Protein AF-A0A2W2EXL7-F1 (afdb_monomer_lite)

Secondary structure (DSSP, 8-state):
--TTHHHHHHHHHHHTTT-HHHHHHHHHHHHHHHHHHHHHHHHHHHHHHHHHHHHH-S-HHHHHHHHHHHHHHHHHHHHHHHHHHHHHHGGGHHHHHHHHHHHHHHHHHHHHHHHHHHHHHHS---S--S---PPP----SSS--HHHHHHHHHHHHH-

Radius of gyration: 22.29 Å; chains: 1; bounding box: 44×37×60 Å

Sequence (159 aa):
INLALLPTLWIANYLAGGSRTGIVSLAVFLLLGIVLTPLVIGFSLIVNTYIMQTREGKSLTAKLSLILGLNFLFMLVAGLAILFLNQFLGRFVGILLTLLGIDVTLTFIFVCYLFYSFLYQVVPIKGNVDYIIVLGAGVRSETVTPLLKGRLDKALEYY

Foldseek 3Di:
DDPVCVVVVVVQCVQLVVDPVSNVVSVVVVVCCLQVVLQVQLVVLLVVLVVCCVQQNPDPSSVVSNVLSVLSVVLNVLVVCCVPVVVVCPPCSVVSVVVSVVSVVVNVVVVVVVVVVVVVVPDDDPDDDPDDDQDADDDPDPDHGPVSVVSVVVVVVND

Organism: NCBI:txid2666298

Structure (mmCIF, N/CA/C/O backbone):
data_AF-A0A2W2EXL7-F1
#
_entry.id   AF-A0A2W2EXL7-F1
#
loop_
_atom_site.group_PDB
_atom_site.id
_atom_site.type_symbol
_atom_site.label_atom_id
_atom_site.label_alt_id
_atom_site.label_comp_id
_atom_site.label_asym_id
_atom_site.label_entity_id
_atom_site.label_seq_id
_atom_site.pdbx_PDB_ins_code
_atom_site.Cartn_x
_atom_site.Cartn_y
_atom_site.Cartn_z
_atom_site.occupancy
_atom_site.B_iso_or_equiv
_atom_site.auth_seq_id
_atom_site.auth_comp_id
_atom_site.auth_asym_id
_atom_site.auth_atom_id
_atom_site.pdbx_PDB_model_num
ATOM 1 N N . ILE A 1 1 ? 24.047 -7.773 -19.907 1.00 50.78 1 ILE A N 1
ATOM 2 C CA . ILE A 1 1 ? 22.654 -8.182 -19.594 1.00 50.78 1 ILE A CA 1
ATOM 3 C C . ILE A 1 1 ? 22.664 -8.712 -18.169 1.00 50.78 1 ILE A C 1
ATOM 5 O O . ILE A 1 1 ? 23.525 -9.522 -17.855 1.00 50.78 1 ILE A O 1
ATOM 9 N N . ASN A 1 2 ? 21.827 -8.160 -17.293 1.00 57.41 2 ASN A N 1
ATOM 10 C CA . ASN A 1 2 ? 21.868 -8.427 -15.854 1.00 57.41 2 ASN A CA 1
ATOM 11 C C . ASN A 1 2 ? 21.450 -9.888 -15.578 1.00 57.41 2 ASN A C 1
ATOM 13 O O . ASN A 1 2 ? 20.378 -10.285 -16.036 1.00 57.41 2 ASN A O 1
ATOM 17 N N . LEU A 1 3 ? 22.262 -10.687 -14.866 1.00 64.31 3 LEU A N 1
ATOM 18 C CA . LEU A 1 3 ? 21.978 -12.119 -14.630 1.00 64.31 3 LEU A CA 1
ATOM 19 C C . LEU A 1 3 ? 20.614 -12.345 -13.951 1.00 64.31 3 LEU A C 1
ATOM 21 O O . LEU A 1 3 ? 19.963 -13.353 -14.204 1.00 64.31 3 LEU A O 1
ATOM 25 N N . ALA A 1 4 ? 20.151 -11.377 -13.156 1.00 60.09 4 ALA A N 1
ATOM 26 C CA . ALA A 1 4 ? 18.853 -11.408 -12.482 1.00 60.09 4 ALA A CA 1
ATOM 27 C C . ALA A 1 4 ? 17.641 -11.346 -13.436 1.00 60.09 4 ALA A C 1
ATOM 29 O O . ALA A 1 4 ? 16.547 -11.755 -13.058 1.00 60.09 4 ALA A O 1
ATOM 30 N N . LEU A 1 5 ? 17.817 -10.860 -14.672 1.00 61.59 5 LEU A N 1
ATOM 31 C CA . LEU A 1 5 ? 16.735 -10.749 -15.661 1.00 61.59 5 LEU A CA 1
ATOM 32 C C . LEU A 1 5 ? 16.594 -11.998 -16.543 1.00 61.59 5 LEU A C 1
ATOM 34 O O . LEU A 1 5 ? 15.580 -12.178 -17.206 1.00 61.59 5 LEU A O 1
ATOM 38 N N . LEU A 1 6 ? 17.591 -12.882 -16.558 1.00 72.44 6 LEU A N 1
ATOM 39 C CA . LEU A 1 6 ? 17.521 -14.139 -17.303 1.00 72.44 6 LEU A CA 1
ATOM 40 C C . LEU A 1 6 ? 16.379 -15.060 -16.838 1.00 72.44 6 LEU A C 1
ATOM 42 O O . LEU A 1 6 ? 15.639 -15.535 -17.700 1.00 72.44 6 LEU A O 1
ATOM 46 N N . PRO A 1 7 ? 16.167 -15.294 -15.527 1.00 71.56 7 PRO A N 1
ATOM 47 C CA . PRO A 1 7 ? 15.073 -16.152 -15.082 1.00 71.56 7 PRO A CA 1
ATOM 48 C C . PRO A 1 7 ? 13.692 -15.556 -15.378 1.00 71.56 7 PRO A C 1
ATOM 50 O O . PRO A 1 7 ? 12.789 -16.292 -15.771 1.00 71.56 7 PRO A O 1
ATOM 53 N N . THR A 1 8 ? 13.519 -14.235 -15.273 1.00 67.81 8 THR A N 1
ATOM 54 C CA . THR A 1 8 ? 12.234 -13.589 -15.593 1.00 67.81 8 THR A CA 1
ATOM 55 C C . THR A 1 8 ? 11.919 -13.661 -17.085 1.00 67.81 8 THR A C 1
ATOM 57 O O . THR A 1 8 ? 10.788 -13.972 -17.456 1.00 67.81 8 THR A O 1
ATOM 60 N N . LEU A 1 9 ? 12.920 -13.459 -17.946 1.00 70.06 9 LEU A N 1
ATOM 61 C CA . LEU A 1 9 ? 12.777 -13.613 -19.395 1.00 70.06 9 LEU A CA 1
ATOM 62 C C . LEU A 1 9 ? 12.517 -15.068 -19.805 1.00 70.06 9 LEU A C 1
ATOM 64 O O . LEU A 1 9 ? 11.736 -15.310 -20.724 1.00 70.06 9 LEU A O 1
ATOM 68 N N . TRP A 1 10 ? 13.125 -16.037 -19.117 1.00 73.94 10 TRP A 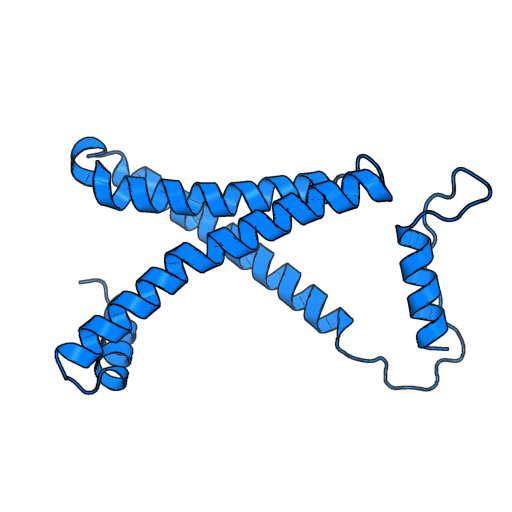N 1
ATOM 69 C CA . TRP A 1 10 ? 12.907 -17.460 -19.379 1.00 73.94 10 TRP A CA 1
ATOM 70 C C . TRP A 1 10 ? 11.483 -17.897 -19.013 1.00 73.94 10 TRP A C 1
ATOM 72 O O . TRP A 1 10 ? 10.803 -18.508 -19.836 1.00 73.94 10 TRP A O 1
ATOM 82 N N . ILE A 1 11 ? 10.994 -17.500 -17.832 1.00 73.25 11 ILE A N 1
ATOM 83 C CA . ILE A 1 11 ? 9.610 -17.753 -17.394 1.00 73.25 11 ILE A CA 1
ATOM 84 C C . ILE A 1 11 ? 8.614 -17.083 -18.345 1.00 73.25 11 ILE A C 1
ATOM 86 O O . ILE A 1 11 ? 7.633 -17.703 -18.751 1.00 73.25 11 ILE A O 1
ATOM 90 N N . ALA A 1 12 ? 8.877 -15.837 -18.744 1.00 68.75 12 ALA A N 1
ATOM 91 C CA . ALA A 1 12 ? 8.018 -15.123 -19.678 1.00 68.75 12 ALA A CA 1
ATOM 92 C C . ALA A 1 12 ? 7.949 -15.813 -21.049 1.00 68.75 12 ALA A C 1
ATOM 94 O O . ALA A 1 12 ? 6.869 -15.948 -21.619 1.00 68.75 12 ALA A O 1
ATOM 95 N N . ASN A 1 13 ? 9.082 -16.299 -21.561 1.00 71.19 13 ASN A N 1
ATOM 96 C CA . ASN A 1 13 ? 9.135 -17.021 -22.830 1.00 71.19 13 ASN A CA 1
ATOM 97 C C . ASN A 1 13 ? 8.427 -18.388 -22.752 1.00 71.19 13 ASN A C 1
ATOM 99 O O . ASN A 1 13 ? 7.715 -18.769 -23.681 1.00 71.19 13 ASN A O 1
ATOM 103 N N . TYR A 1 14 ? 8.556 -19.084 -21.617 1.00 76.25 14 TYR A N 1
ATOM 104 C CA . TYR A 1 14 ? 7.841 -20.332 -21.339 1.00 76.25 14 TYR A CA 1
ATOM 105 C C . TYR A 1 14 ? 6.319 -20.126 -21.306 1.00 76.25 14 TYR A C 1
ATOM 107 O O . TYR A 1 14 ? 5.584 -20.846 -21.978 1.00 76.25 14 TYR A O 1
ATOM 115 N N . LEU A 1 15 ? 5.844 -19.096 -20.596 1.00 72.06 15 LEU A N 1
ATOM 116 C CA . LEU A 1 15 ? 4.418 -18.750 -20.510 1.00 72.06 15 LEU A CA 1
ATOM 117 C C . LEU A 1 15 ? 3.841 -18.249 -21.844 1.00 72.06 15 LEU A C 1
ATOM 119 O O . LEU A 1 15 ? 2.686 -18.523 -22.157 1.00 72.06 15 LEU A O 1
ATOM 123 N N . ALA A 1 16 ? 4.634 -17.530 -22.641 1.00 73.75 16 ALA A N 1
ATOM 124 C CA . ALA A 1 16 ? 4.234 -17.017 -23.951 1.00 73.75 16 ALA A CA 1
ATOM 125 C C . ALA A 1 16 ? 4.233 -18.080 -25.072 1.00 73.75 16 ALA A C 1
ATOM 127 O O . ALA A 1 16 ? 3.807 -17.797 -26.201 1.00 73.75 16 ALA A O 1
ATOM 128 N N . GLY A 1 17 ? 4.740 -19.287 -24.792 1.00 73.94 17 GLY A N 1
ATOM 129 C CA . GLY A 1 17 ? 4.804 -20.395 -25.747 1.00 73.94 17 GLY A CA 1
ATOM 130 C C . GLY A 1 17 ? 5.656 -20.105 -26.988 1.00 73.94 17 GLY A C 1
ATOM 131 O O . GLY A 1 17 ? 5.386 -20.661 -28.049 1.00 73.94 17 GLY A O 1
ATOM 132 N N . GLY A 1 18 ? 6.623 -19.181 -26.905 1.00 69.12 18 GLY A N 1
ATOM 133 C CA . GLY A 1 18 ? 7.489 -18.777 -28.026 1.00 69.12 18 GLY A CA 1
ATOM 134 C C . GLY A 1 18 ? 6.787 -18.062 -29.193 1.00 69.12 18 GLY A C 1
ATOM 135 O O . GLY A 1 18 ? 7.439 -17.674 -30.163 1.00 69.12 18 GLY A O 1
ATOM 136 N N . SER A 1 19 ? 5.468 -17.858 -29.120 1.00 81.00 19 SER A N 1
ATOM 137 C CA . SER A 1 19 ? 4.695 -17.169 -30.154 1.00 81.00 19 SER A CA 1
ATOM 138 C C . SER A 1 19 ? 4.845 -15.649 -30.029 1.00 81.00 19 SER A C 1
ATOM 140 O O . SER A 1 19 ? 4.784 -15.085 -28.934 1.00 81.00 19 SER A O 1
ATOM 142 N N . ARG A 1 20 ? 5.011 -14.944 -31.158 1.00 77.62 20 ARG A N 1
ATOM 143 C CA . ARG A 1 20 ? 5.159 -13.474 -31.163 1.00 77.62 20 ARG A CA 1
ATOM 144 C C . ARG A 1 20 ? 3.945 -12.778 -30.535 1.00 77.62 20 ARG A C 1
ATOM 146 O O . ARG A 1 20 ? 4.106 -11.779 -29.845 1.00 77.62 20 ARG A O 1
ATOM 153 N N . THR A 1 21 ? 2.748 -13.328 -30.735 1.00 82.44 21 THR A N 1
ATOM 154 C CA . THR A 1 21 ? 1.500 -12.867 -30.113 1.00 82.44 21 THR A CA 1
ATOM 155 C C . THR A 1 21 ? 1.481 -13.115 -28.607 1.00 82.44 21 THR A C 1
ATOM 157 O O . THR A 1 21 ? 1.144 -12.192 -27.871 1.00 82.44 21 THR A O 1
ATOM 160 N N . GLY A 1 22 ? 1.915 -14.292 -28.142 1.00 80.19 22 GLY A N 1
ATOM 161 C CA . GLY A 1 22 ? 2.006 -14.622 -26.717 1.00 80.19 22 GLY A CA 1
ATOM 162 C C . GLY A 1 22 ? 2.970 -13.713 -25.951 1.00 80.19 22 GLY A C 1
ATOM 163 O O . GLY A 1 22 ? 2.654 -13.245 -24.856 1.00 80.19 22 GLY A O 1
ATOM 164 N N . ILE A 1 23 ? 4.121 -13.395 -26.553 1.00 80.44 23 ILE A N 1
ATOM 165 C CA . ILE A 1 23 ? 5.112 -12.491 -25.948 1.00 80.44 23 ILE A CA 1
ATOM 166 C C . ILE A 1 23 ? 4.526 -11.080 -25.820 1.00 80.44 23 ILE A C 1
ATOM 168 O O . ILE A 1 23 ? 4.655 -10.451 -24.771 1.00 80.44 23 ILE A O 1
ATOM 172 N N . VAL A 1 24 ? 3.845 -10.592 -26.863 1.00 82.25 24 VAL A N 1
ATOM 173 C CA . VAL A 1 24 ? 3.213 -9.264 -26.850 1.00 82.25 24 VAL A CA 1
ATOM 174 C C . VAL A 1 24 ? 2.076 -9.204 -25.830 1.00 82.25 24 VAL A C 1
ATOM 176 O O . VAL A 1 24 ? 2.027 -8.256 -25.048 1.00 82.25 24 VAL A O 1
ATOM 179 N N . SER A 1 25 ? 1.199 -10.212 -25.768 1.00 79.44 25 SER A N 1
ATOM 180 C CA . SER A 1 25 ? 0.111 -10.237 -24.782 1.00 79.44 25 SER A CA 1
ATOM 181 C C . SER A 1 25 ? 0.632 -10.273 -23.347 1.00 79.44 25 SER A C 1
ATOM 183 O O . SER A 1 25 ? 0.110 -9.563 -22.488 1.00 79.44 25 SER A O 1
ATOM 185 N N . LEU A 1 26 ? 1.692 -11.046 -23.088 1.00 82.31 26 LEU A N 1
ATOM 186 C CA . LEU A 1 26 ? 2.305 -11.115 -21.766 1.00 82.31 26 LEU A CA 1
ATOM 187 C C . LEU A 1 26 ? 2.972 -9.787 -21.386 1.00 82.31 26 LEU A C 1
ATOM 189 O O . LEU A 1 26 ? 2.807 -9.319 -20.262 1.00 82.31 26 LEU A O 1
ATOM 193 N N . ALA A 1 27 ? 3.681 -9.151 -22.321 1.00 81.81 27 ALA A N 1
ATOM 194 C CA . ALA A 1 27 ? 4.296 -7.847 -22.093 1.00 81.81 27 ALA A CA 1
ATOM 195 C C . ALA A 1 27 ? 3.249 -6.768 -21.770 1.00 81.81 27 ALA A C 1
ATOM 197 O O . ALA A 1 27 ? 3.439 -6.001 -20.827 1.00 81.81 27 ALA A O 1
ATOM 198 N N . VAL A 1 28 ? 2.128 -6.740 -22.501 1.00 84.44 28 VAL A N 1
ATOM 199 C CA . VAL A 1 28 ? 1.009 -5.817 -22.241 1.00 84.44 28 VAL A CA 1
ATOM 200 C C . VAL A 1 28 ? 0.381 -6.084 -20.874 1.00 84.44 28 VAL A C 1
ATOM 202 O O . VAL A 1 28 ? 0.141 -5.140 -20.123 1.00 84.44 28 VAL A O 1
ATOM 205 N N . PHE A 1 29 ? 0.159 -7.353 -20.522 1.00 84.31 29 PHE A N 1
ATOM 206 C CA . PHE A 1 29 ? -0.380 -7.735 -19.216 1.00 84.31 29 PHE A CA 1
ATOM 207 C C . PHE A 1 29 ? 0.526 -7.283 -18.062 1.00 84.31 29 PHE A C 1
ATOM 209 O O . PHE A 1 29 ? 0.050 -6.676 -17.103 1.00 84.31 29 PHE A O 1
ATOM 216 N N . LEU A 1 30 ? 1.838 -7.514 -18.169 1.00 83.75 30 LEU A N 1
ATOM 217 C CA . LEU A 1 30 ? 2.807 -7.082 -17.160 1.00 83.75 30 LEU A CA 1
ATOM 218 C C . LEU A 1 30 ? 2.879 -5.554 -17.048 1.00 83.75 30 LEU A C 1
ATOM 220 O O . LEU A 1 30 ? 2.906 -5.030 -15.936 1.00 83.75 30 LEU A O 1
ATOM 224 N N . LEU A 1 31 ? 2.861 -4.835 -18.176 1.00 83.44 31 LEU A N 1
ATOM 225 C CA . LEU A 1 31 ? 2.822 -3.369 -18.193 1.00 83.44 31 LEU A CA 1
ATOM 226 C C . LEU A 1 31 ? 1.571 -2.825 -17.502 1.00 83.44 31 LEU A C 1
ATOM 228 O O . LEU A 1 31 ? 1.674 -1.927 -16.667 1.00 83.44 31 LEU A O 1
ATOM 232 N N . LEU A 1 32 ? 0.404 -3.396 -17.812 1.00 85.06 32 LEU A N 1
ATOM 233 C CA . LEU A 1 32 ? -0.849 -3.052 -17.144 1.00 85.06 32 LEU A CA 1
ATOM 234 C C . LEU A 1 32 ? -0.757 -3.308 -15.642 1.00 85.06 32 LEU A C 1
ATOM 236 O O . LEU A 1 32 ? -1.110 -2.427 -14.867 1.00 85.06 32 LEU A O 1
ATOM 240 N N . GLY A 1 33 ? -0.227 -4.458 -15.224 1.00 83.94 33 GLY A N 1
ATOM 241 C CA . GLY A 1 33 ? -0.007 -4.760 -13.811 1.00 83.94 33 GLY A CA 1
ATOM 242 C C . GLY A 1 33 ? 0.877 -3.716 -13.126 1.00 83.94 33 GLY A C 1
ATOM 243 O O . GLY A 1 33 ? 0.484 -3.149 -12.108 1.00 83.94 33 GLY A O 1
ATOM 244 N N . ILE A 1 34 ? 2.035 -3.396 -13.704 1.00 82.19 34 ILE A N 1
ATOM 245 C CA . ILE A 1 34 ? 2.994 -2.437 -13.129 1.00 82.19 34 ILE A CA 1
ATOM 246 C C . ILE A 1 34 ? 2.379 -1.042 -12.951 1.00 82.19 34 ILE A C 1
ATOM 248 O O . ILE A 1 34 ? 2.682 -0.375 -11.966 1.00 82.19 34 ILE A O 1
ATOM 252 N N . VAL A 1 35 ? 1.512 -0.600 -13.865 1.00 86.19 35 VAL A N 1
ATOM 253 C CA . VAL A 1 35 ? 0.879 0.729 -13.791 1.00 86.19 35 VAL A CA 1
ATOM 254 C C . VAL A 1 35 ? -0.359 0.721 -12.895 1.00 86.19 35 VAL A C 1
ATOM 256 O O . VAL A 1 35 ? -0.546 1.620 -12.077 1.00 86.19 35 VAL A O 1
ATOM 259 N N . LEU A 1 36 ? -1.219 -0.286 -13.034 1.00 87.81 36 LEU A N 1
ATOM 260 C CA . LEU A 1 36 ? -2.541 -0.300 -12.413 1.00 87.81 36 LEU A CA 1
ATOM 261 C C . LEU A 1 36 ? -2.469 -0.634 -10.919 1.00 87.81 36 LEU A C 1
ATOM 263 O O . LEU A 1 36 ? -3.206 -0.055 -10.126 1.00 87.81 36 LEU A O 1
ATOM 267 N N . THR A 1 37 ? -1.544 -1.509 -10.520 1.00 85.31 37 THR A N 1
ATOM 268 C CA . THR A 1 37 ? -1.378 -1.925 -9.117 1.00 85.31 37 THR A CA 1
ATOM 269 C C . THR A 1 37 ? -1.050 -0.754 -8.176 1.00 85.31 37 THR A C 1
ATOM 271 O O . THR A 1 37 ? -1.810 -0.544 -7.228 1.00 85.31 37 THR A O 1
ATOM 274 N N . PRO A 1 38 ? 0.005 0.059 -8.406 1.00 86.50 38 PRO A N 1
ATOM 275 C CA . PRO A 1 38 ? 0.299 1.205 -7.543 1.00 86.50 38 PRO A CA 1
ATOM 276 C C . PRO A 1 38 ? -0.798 2.274 -7.595 1.00 86.50 38 PRO A C 1
ATOM 278 O O . PRO A 1 38 ? -1.015 2.961 -6.602 1.00 86.50 38 PRO A O 1
ATOM 281 N N . LEU A 1 39 ? -1.527 2.394 -8.708 1.00 89.31 39 LEU A N 1
ATOM 282 C CA . LEU A 1 39 ? -2.628 3.348 -8.844 1.00 89.31 39 LEU A CA 1
ATOM 283 C C . LEU A 1 39 ? -3.816 2.948 -7.957 1.00 89.31 39 LEU A C 1
ATOM 285 O O . LEU A 1 39 ? -4.293 3.759 -7.165 1.00 89.31 39 LEU A O 1
ATOM 289 N N . VAL A 1 40 ? -4.249 1.686 -8.030 1.00 89.62 40 VAL A N 1
ATOM 290 C CA . VAL A 1 40 ? -5.353 1.157 -7.212 1.00 89.62 40 VAL A CA 1
ATOM 291 C C . VAL A 1 40 ? -4.985 1.168 -5.728 1.00 89.62 40 VAL A C 1
ATOM 293 O O . VAL A 1 40 ? -5.760 1.667 -4.910 1.00 89.62 40 VAL A O 1
ATOM 296 N N . ILE A 1 41 ? -3.793 0.673 -5.374 1.00 88.00 41 ILE A N 1
ATOM 297 C CA . ILE A 1 41 ? -3.335 0.651 -3.978 1.00 88.00 41 ILE A CA 1
ATOM 298 C C . ILE A 1 41 ? -3.179 2.081 -3.458 1.00 88.00 41 ILE A C 1
ATOM 300 O O . ILE A 1 41 ? -3.759 2.415 -2.423 1.00 88.00 41 ILE A O 1
ATOM 304 N N . GLY A 1 42 ? -2.478 2.942 -4.197 1.00 89.38 42 GLY A N 1
ATOM 305 C CA . GLY A 1 42 ? -2.250 4.336 -3.828 1.00 89.38 42 GLY A CA 1
ATOM 306 C C . GLY A 1 42 ? -3.554 5.094 -3.595 1.00 89.38 42 GLY A C 1
ATOM 307 O O . GLY A 1 42 ? -3.731 5.718 -2.548 1.00 89.38 42 GLY A O 1
ATOM 308 N N . PHE A 1 43 ? -4.512 4.965 -4.515 1.00 90.94 43 PHE A N 1
ATOM 309 C CA . PHE A 1 43 ? -5.824 5.591 -4.376 1.00 90.94 43 PHE A CA 1
ATOM 310 C C . PHE A 1 43 ? -6.612 5.040 -3.181 1.00 90.94 43 PHE A C 1
ATOM 312 O O . PHE A 1 43 ? -7.165 5.821 -2.404 1.00 90.94 43 PHE A O 1
ATOM 319 N N . SER A 1 44 ? -6.622 3.719 -2.969 1.00 87.56 44 SER A N 1
ATOM 320 C CA . SER A 1 44 ? -7.326 3.125 -1.824 1.00 87.56 44 SER A CA 1
ATOM 321 C C . SER A 1 44 ? -6.760 3.593 -0.477 1.00 87.56 44 SER A C 1
ATOM 323 O O . SER A 1 44 ? -7.531 3.883 0.436 1.00 87.56 44 SER A O 1
ATOM 325 N N . LEU A 1 45 ? -5.437 3.762 -0.364 1.00 87.81 45 LEU A N 1
ATOM 326 C CA . LEU A 1 45 ? -4.780 4.279 0.840 1.00 87.81 45 LEU A CA 1
ATOM 327 C C . LEU A 1 45 ? -5.108 5.754 1.105 1.00 87.81 45 LEU A C 1
ATOM 329 O O . LEU A 1 45 ? -5.284 6.140 2.264 1.00 87.81 45 LEU A O 1
ATOM 333 N N . ILE A 1 46 ? -5.236 6.568 0.053 1.00 90.31 46 ILE A N 1
ATOM 334 C CA . ILE A 1 46 ? -5.654 7.975 0.162 1.00 90.31 46 ILE A CA 1
ATOM 335 C C . ILE A 1 46 ? -7.116 8.063 0.621 1.00 90.31 46 ILE A C 1
ATOM 337 O O . ILE A 1 46 ? -7.440 8.829 1.533 1.00 90.31 46 ILE A O 1
ATOM 341 N N . VAL A 1 47 ? -8.002 7.246 0.043 1.00 88.44 47 VAL A N 1
ATOM 342 C CA . VAL A 1 47 ? -9.406 7.158 0.477 1.00 88.44 47 VAL A CA 1
ATOM 343 C C . VAL A 1 47 ? -9.489 6.677 1.929 1.00 88.44 47 VAL A C 1
ATOM 345 O O . VAL A 1 47 ? -10.239 7.244 2.726 1.00 88.44 47 VAL A O 1
ATOM 348 N N . ASN A 1 48 ? -8.668 5.697 2.312 1.00 87.19 48 ASN A N 1
ATOM 349 C CA . ASN A 1 48 ? -8.598 5.198 3.682 1.00 87.19 48 ASN A CA 1
ATOM 350 C C . ASN A 1 48 ? -8.202 6.299 4.681 1.00 87.19 48 ASN A C 1
ATOM 352 O O . ASN A 1 48 ? -8.798 6.403 5.754 1.00 87.19 48 ASN A O 1
ATOM 356 N N . THR A 1 49 ? -7.276 7.193 4.315 1.00 86.88 49 THR A N 1
ATOM 357 C CA . THR A 1 49 ? -6.953 8.376 5.129 1.00 86.88 49 THR A CA 1
ATOM 358 C C . THR A 1 49 ? -8.175 9.253 5.378 1.00 86.88 49 THR A C 1
ATOM 360 O O . THR A 1 49 ? -8.383 9.689 6.512 1.00 86.88 49 THR A O 1
ATOM 363 N N . TYR A 1 50 ? -8.977 9.524 4.347 1.00 85.56 50 TYR A N 1
ATOM 364 C CA . TYR A 1 50 ? -10.173 10.358 4.483 1.00 85.56 50 TYR A CA 1
ATOM 365 C C . TYR A 1 50 ? -11.207 9.715 5.422 1.00 85.56 50 TYR A C 1
ATOM 367 O O . TYR A 1 50 ? -11.763 10.379 6.302 1.00 85.56 50 TYR A O 1
ATOM 375 N N . ILE A 1 51 ? -11.406 8.400 5.304 1.00 82.88 51 ILE A N 1
ATOM 376 C CA . ILE A 1 51 ? -12.309 7.637 6.178 1.00 82.88 51 ILE A CA 1
ATOM 377 C C . ILE A 1 51 ? -11.808 7.647 7.632 1.00 82.88 51 ILE A C 1
ATOM 379 O O . ILE A 1 51 ? -12.590 7.888 8.552 1.00 82.88 51 ILE A O 1
ATOM 383 N N . MET A 1 52 ? -10.509 7.440 7.866 1.00 80.19 52 MET A N 1
ATOM 384 C CA . MET A 1 52 ? -9.952 7.486 9.223 1.00 80.19 52 MET A CA 1
ATOM 385 C C . MET A 1 52 ? -10.040 8.886 9.834 1.00 80.19 52 MET A C 1
ATOM 387 O O . MET A 1 52 ? -10.398 9.013 11.001 1.00 80.19 52 MET A O 1
ATOM 391 N N . GLN A 1 53 ? -9.764 9.946 9.065 1.00 80.62 53 GLN A N 1
ATOM 392 C CA . GLN A 1 53 ? -9.848 11.317 9.581 1.00 80.62 53 GLN A CA 1
ATOM 393 C C . GLN A 1 53 ? -11.266 11.708 9.996 1.00 80.62 53 GLN A C 1
ATOM 395 O O . GLN A 1 53 ? -11.439 12.414 10.989 1.00 80.62 53 GLN A O 1
ATOM 400 N N . THR A 1 54 ? -12.269 11.244 9.252 1.00 75.31 54 THR A N 1
ATOM 401 C CA . THR A 1 54 ? -13.680 11.536 9.537 1.00 75.31 54 THR A CA 1
ATOM 402 C C . THR A 1 54 ? -14.222 10.726 10.713 1.00 75.31 54 THR A C 1
ATOM 404 O O . THR A 1 54 ? -15.038 11.246 11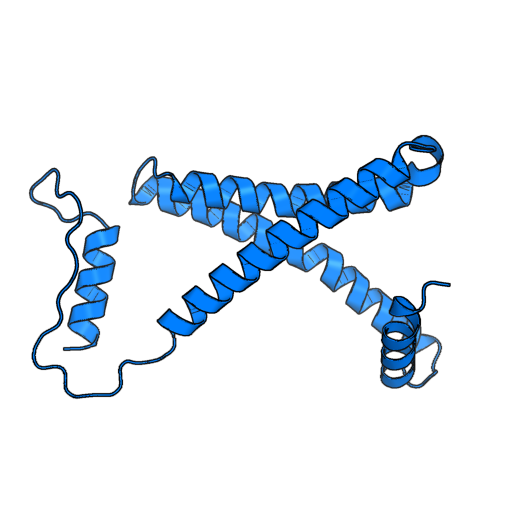.470 1.00 75.31 54 THR A O 1
ATOM 407 N N . ARG A 1 55 ? -13.762 9.482 10.908 1.00 69.81 55 ARG A N 1
ATOM 408 C CA . ARG A 1 55 ? -14.245 8.606 11.991 1.00 69.81 55 ARG A CA 1
ATOM 409 C C . ARG A 1 55 ? -13.447 8.730 13.288 1.00 69.81 55 ARG A C 1
ATOM 411 O O . ARG A 1 55 ? -14.032 8.749 14.362 1.00 69.81 55 ARG A O 1
ATOM 418 N N . GLU A 1 56 ? -12.124 8.812 13.208 1.00 68.50 56 GLU A N 1
ATOM 419 C CA . GLU A 1 56 ? -11.220 8.742 14.368 1.00 68.50 56 GLU A CA 1
ATOM 420 C C . GLU A 1 56 ? -10.525 10.079 14.684 1.00 68.50 56 GLU A C 1
ATOM 422 O O . GLU A 1 56 ? -9.830 10.200 15.694 1.00 68.50 56 GLU A O 1
ATOM 427 N N . GLY A 1 57 ? -10.712 11.104 13.845 1.00 69.75 57 GLY A N 1
ATOM 428 C CA . GLY A 1 57 ? -10.044 12.400 13.969 1.00 69.75 57 GLY A CA 1
ATOM 429 C C . GLY A 1 57 ? -8.616 12.403 13.407 1.00 69.75 57 GLY A C 1
ATOM 430 O O . GLY A 1 57 ? -8.230 11.558 12.602 1.00 69.75 57 GLY A O 1
ATOM 431 N N . LYS A 1 58 ? -7.790 13.385 13.805 1.00 66.81 58 LYS A N 1
ATOM 432 C CA . LYS A 1 58 ? -6.403 13.540 13.313 1.00 66.81 58 LYS A CA 1
ATOM 433 C C . LYS A 1 58 ? -5.466 12.464 13.893 1.00 66.81 58 LYS A C 1
ATOM 435 O O . LYS A 1 58 ? -4.640 12.769 14.751 1.00 66.81 58 LYS A O 1
ATOM 440 N N . SER A 1 59 ? -5.568 11.223 13.422 1.00 71.00 59 SER A N 1
ATOM 441 C CA . SER A 1 59 ? -4.673 10.130 13.821 1.00 71.00 59 SER A CA 1
ATOM 442 C C . SER A 1 59 ? -3.356 10.144 13.026 1.00 71.00 59 SER A C 1
ATOM 444 O O . SER A 1 59 ? -3.313 10.510 11.847 1.00 71.00 59 SER A O 1
ATOM 446 N N . LEU A 1 60 ? -2.250 9.755 13.674 1.00 70.50 60 LEU A N 1
ATOM 447 C CA . LEU A 1 60 ? -0.944 9.586 13.013 1.00 70.50 60 LEU A CA 1
ATOM 448 C C . LEU A 1 60 ? -1.005 8.502 11.928 1.00 70.50 60 LEU A C 1
ATOM 450 O O . LEU A 1 60 ? -0.422 8.662 10.859 1.00 70.50 60 LEU A O 1
ATOM 454 N N . THR A 1 61 ? -1.786 7.451 12.170 1.00 72.88 61 THR A N 1
ATOM 455 C CA . THR A 1 61 ? -2.030 6.357 11.227 1.00 72.88 61 THR A CA 1
ATOM 456 C C . THR A 1 61 ? -2.666 6.851 9.927 1.00 72.88 61 THR A C 1
ATOM 458 O O . THR A 1 61 ? -2.229 6.453 8.848 1.00 72.88 61 THR A O 1
ATOM 461 N N . ALA A 1 62 ? -3.618 7.792 9.993 1.00 79.06 62 ALA A N 1
ATOM 462 C CA . ALA A 1 62 ? -4.224 8.373 8.795 1.00 79.06 62 ALA A CA 1
ATOM 463 C C . ALA A 1 62 ? -3.199 9.149 7.946 1.00 79.06 62 ALA A C 1
ATOM 465 O O . ALA A 1 62 ? -3.236 9.086 6.717 1.00 79.06 62 ALA A O 1
ATOM 466 N N . LYS A 1 63 ? -2.249 9.848 8.584 1.00 83.12 63 LYS A N 1
ATOM 467 C CA . LYS A 1 63 ? -1.158 10.541 7.877 1.00 83.12 63 LYS A CA 1
ATOM 468 C C . LYS A 1 63 ? -0.167 9.563 7.248 1.00 83.12 63 LYS A C 1
ATOM 470 O O . LYS A 1 63 ? 0.262 9.799 6.126 1.00 83.12 63 LYS A O 1
ATOM 475 N N . LEU A 1 64 ? 0.163 8.470 7.937 1.00 84.56 64 LEU A N 1
ATOM 476 C CA . LEU A 1 64 ? 1.028 7.417 7.394 1.00 84.56 64 LEU A CA 1
ATOM 477 C C . LEU A 1 64 ? 0.405 6.774 6.149 1.00 84.56 64 LEU A C 1
ATOM 479 O O . LEU A 1 64 ? 1.069 6.702 5.118 1.00 84.56 64 LEU A O 1
ATOM 483 N N . SER A 1 65 ? -0.881 6.407 6.209 1.00 87.12 65 SER A N 1
ATOM 484 C CA . SER A 1 65 ? -1.624 5.878 5.053 1.00 87.12 65 SER A CA 1
ATOM 485 C C . SER A 1 65 ? -1.588 6.843 3.862 1.00 87.12 65 SER A C 1
ATOM 487 O O . SER A 1 65 ? -1.380 6.415 2.730 1.00 87.12 65 SER A O 1
ATOM 489 N N . LEU A 1 66 ? -1.699 8.153 4.112 1.00 89.38 66 LEU A N 1
ATOM 490 C CA . LEU A 1 66 ? -1.645 9.170 3.060 1.00 89.38 66 LEU A CA 1
ATOM 491 C C . LEU A 1 66 ? -0.264 9.250 2.418 1.00 89.38 66 LEU A C 1
ATOM 493 O O . LEU A 1 66 ? -0.158 9.270 1.196 1.00 89.38 66 LEU A O 1
ATOM 497 N N . ILE A 1 67 ? 0.785 9.301 3.245 1.00 90.62 67 ILE A N 1
ATOM 498 C CA . ILE A 1 67 ? 2.176 9.369 2.783 1.00 90.62 67 ILE A CA 1
ATOM 499 C C . ILE A 1 67 ? 2.486 8.161 1.903 1.00 90.62 67 ILE A C 1
ATOM 501 O O . ILE A 1 67 ? 3.066 8.321 0.837 1.00 90.62 67 ILE A O 1
ATOM 505 N N . LEU A 1 68 ? 2.047 6.972 2.309 1.00 90.06 68 LEU A N 1
ATOM 506 C CA . LEU A 1 68 ? 2.244 5.749 1.538 1.00 90.06 68 LEU A CA 1
ATOM 507 C C . LEU A 1 68 ? 1.426 5.735 0.249 1.00 90.06 68 LEU A C 1
ATOM 509 O O . LEU A 1 68 ? 1.954 5.380 -0.800 1.00 90.06 68 LEU A O 1
ATOM 513 N N . GLY A 1 69 ? 0.169 6.179 0.292 1.00 90.19 69 GLY A N 1
ATOM 514 C CA . GLY A 1 69 ? -0.649 6.310 -0.913 1.00 90.19 69 GLY A CA 1
ATOM 515 C C . GLY A 1 69 ? -0.026 7.261 -1.940 1.00 90.19 69 GLY A C 1
ATOM 516 O O . GLY A 1 69 ? 0.040 6.944 -3.127 1.00 90.19 69 GLY A O 1
ATOM 517 N N . LEU A 1 70 ? 0.511 8.392 -1.475 1.00 92.62 70 LEU A N 1
ATOM 518 C CA . LEU A 1 70 ? 1.259 9.334 -2.309 1.00 92.62 70 LEU A CA 1
ATOM 519 C C . LEU A 1 70 ? 2.596 8.759 -2.791 1.00 92.62 70 LEU A C 1
ATOM 521 O O . LEU A 1 70 ? 2.972 9.007 -3.932 1.00 92.62 70 LEU A O 1
ATOM 525 N N . ASN A 1 71 ? 3.290 7.976 -1.963 1.00 92.25 71 ASN A N 1
ATOM 526 C CA . ASN A 1 71 ? 4.535 7.305 -2.333 1.00 92.25 71 ASN A CA 1
ATOM 527 C C . ASN A 1 71 ? 4.324 6.328 -3.503 1.00 92.25 71 ASN A C 1
ATOM 529 O O . ASN A 1 71 ? 5.074 6.384 -4.473 1.00 92.25 71 ASN A O 1
ATOM 533 N N . PHE A 1 72 ? 3.243 5.539 -3.497 1.00 89.19 72 PHE A N 1
ATOM 534 C CA . PHE A 1 72 ? 2.899 4.665 -4.628 1.00 89.19 72 PHE A CA 1
ATOM 535 C C . PHE A 1 72 ? 2.687 5.439 -5.939 1.00 89.19 72 PHE A C 1
ATOM 537 O O . PHE A 1 72 ? 3.158 5.011 -6.995 1.00 89.19 72 PHE A O 1
ATOM 544 N N . LEU A 1 73 ? 2.015 6.594 -5.886 1.00 90.31 73 LEU A N 1
ATOM 545 C CA . LEU A 1 73 ? 1.830 7.451 -7.063 1.00 90.31 73 LEU A CA 1
ATOM 546 C C . LEU A 1 73 ? 3.146 8.104 -7.504 1.00 90.31 73 LEU A C 1
ATOM 548 O O . LEU A 1 73 ? 3.433 8.171 -8.699 1.00 90.31 73 LEU A O 1
ATOM 552 N N . PHE A 1 74 ? 3.965 8.548 -6.550 1.00 90.44 74 PHE A N 1
ATOM 553 C CA . PHE A 1 74 ? 5.288 9.102 -6.817 1.00 90.44 74 PHE A CA 1
ATOM 554 C C . PHE A 1 74 ? 6.196 8.080 -7.505 1.00 90.44 74 PHE A C 1
ATOM 556 O O . PHE A 1 74 ? 6.828 8.414 -8.503 1.00 90.44 74 PHE A O 1
ATOM 563 N N . MET A 1 75 ? 6.210 6.830 -7.039 1.00 86.50 75 MET A N 1
ATOM 564 C CA . MET A 1 75 ? 6.987 5.740 -7.631 1.00 86.50 75 MET A CA 1
ATOM 565 C C . MET A 1 75 ? 6.583 5.480 -9.091 1.00 86.50 75 MET A C 1
ATOM 567 O O . MET A 1 75 ? 7.448 5.281 -9.946 1.00 86.50 75 MET A O 1
ATOM 571 N N . LEU A 1 76 ? 5.282 5.558 -9.400 1.00 87.75 76 LEU A N 1
ATOM 572 C CA . LEU A 1 76 ? 4.763 5.456 -10.768 1.00 87.75 76 LEU A CA 1
ATOM 573 C C . LEU A 1 76 ? 5.307 6.602 -11.640 1.00 87.75 76 LEU A C 1
ATOM 575 O O . LEU A 1 76 ? 5.907 6.360 -12.689 1.00 87.75 76 LEU A O 1
ATOM 579 N N . VAL A 1 77 ? 5.159 7.850 -11.186 1.00 88.56 77 VAL A N 1
ATOM 580 C CA . VAL A 1 77 ? 5.626 9.038 -11.923 1.00 88.56 77 VAL A CA 1
ATOM 581 C C . VAL A 1 77 ? 7.145 9.027 -12.103 1.00 88.56 77 VAL A C 1
ATOM 583 O O . VAL A 1 77 ? 7.629 9.291 -13.202 1.00 88.56 77 VAL A O 1
ATOM 586 N N . ALA A 1 78 ? 7.902 8.681 -11.062 1.00 86.56 78 ALA A N 1
ATOM 587 C CA . ALA A 1 78 ? 9.357 8.592 -11.105 1.00 86.56 78 ALA A CA 1
ATOM 588 C C . ALA A 1 78 ? 9.829 7.504 -12.082 1.00 86.56 78 ALA A C 1
ATOM 590 O O . ALA A 1 78 ? 10.740 7.744 -12.876 1.00 86.56 78 ALA A O 1
ATOM 591 N N . GLY A 1 79 ? 9.171 6.340 -12.091 1.00 84.12 79 GLY A N 1
ATOM 592 C CA . GLY A 1 79 ? 9.438 5.278 -13.060 1.00 84.12 79 GLY A CA 1
ATOM 593 C C . GLY A 1 79 ? 9.195 5.729 -14.504 1.00 84.12 79 GLY A C 1
ATOM 594 O O . GLY A 1 79 ? 10.058 5.541 -15.362 1.00 84.12 79 GLY A O 1
ATOM 595 N N . LEU A 1 80 ? 8.064 6.392 -14.774 1.00 85.25 80 LEU A N 1
ATOM 596 C CA . LEU A 1 80 ? 7.768 6.945 -16.101 1.00 85.25 80 LEU A CA 1
ATOM 597 C C . LEU A 1 80 ? 8.769 8.033 -16.508 1.00 85.25 80 LEU A C 1
ATOM 599 O O . LEU A 1 80 ? 9.226 8.046 -17.651 1.00 85.25 80 LEU A O 1
ATOM 603 N N . ALA A 1 81 ? 9.152 8.916 -15.585 1.00 85.38 81 ALA A N 1
ATOM 604 C CA . ALA A 1 81 ? 10.144 9.954 -15.843 1.00 85.38 81 ALA A CA 1
ATOM 605 C C . ALA A 1 81 ? 11.491 9.345 -16.256 1.00 85.38 81 ALA A C 1
ATOM 607 O O . ALA A 1 81 ? 12.091 9.797 -17.228 1.00 85.38 81 ALA A O 1
ATOM 608 N N . ILE A 1 82 ? 11.937 8.276 -15.592 1.00 83.75 82 ILE A N 1
ATOM 609 C CA . ILE A 1 82 ? 13.160 7.563 -15.981 1.00 83.75 82 ILE A CA 1
ATOM 610 C C . ILE A 1 82 ? 13.019 6.948 -17.379 1.00 83.75 82 ILE A C 1
ATOM 612 O O . ILE A 1 82 ? 13.963 7.026 -18.159 1.00 83.75 82 ILE A O 1
ATOM 616 N N . LEU A 1 83 ? 11.863 6.376 -17.728 1.00 81.56 83 LEU A N 1
ATOM 617 C CA . LEU A 1 83 ? 11.651 5.756 -19.042 1.00 81.56 83 LEU A CA 1
ATOM 618 C C . LEU A 1 83 ? 11.631 6.775 -20.191 1.00 81.56 83 LEU A C 1
ATOM 620 O O . LEU A 1 83 ? 12.282 6.556 -21.211 1.00 81.56 83 LEU A O 1
ATOM 624 N N . PHE A 1 84 ? 10.907 7.886 -20.036 1.00 83.50 84 PHE A N 1
ATOM 625 C CA . PHE A 1 84 ? 10.672 8.847 -21.122 1.00 83.50 84 PHE A CA 1
ATOM 626 C C . PHE A 1 84 ? 11.671 10.011 -21.154 1.00 83.50 84 PHE A C 1
ATOM 628 O O . PHE A 1 84 ? 11.938 10.567 -22.222 1.00 83.50 84 PHE A O 1
ATOM 635 N N . LEU A 1 85 ? 12.249 10.377 -20.008 1.00 82.06 85 LEU A N 1
ATOM 636 C CA . LEU A 1 85 ? 13.156 11.521 -19.869 1.00 82.06 85 LEU A CA 1
ATOM 637 C C . LEU A 1 85 ? 14.613 11.100 -19.637 1.00 82.06 85 LEU A C 1
ATOM 639 O O . LEU A 1 85 ? 15.441 11.952 -19.323 1.00 82.06 85 LEU A O 1
ATOM 643 N N . ASN A 1 86 ? 14.960 9.820 -19.830 1.00 77.31 86 ASN A N 1
ATOM 644 C CA . ASN A 1 86 ? 16.321 9.289 -19.643 1.00 77.31 86 ASN A CA 1
ATOM 645 C C . ASN A 1 86 ? 17.398 10.158 -20.324 1.00 77.31 86 ASN A C 1
ATOM 647 O O . ASN A 1 86 ? 18.389 10.556 -19.717 1.00 77.31 86 ASN A O 1
ATOM 651 N N . GLN A 1 87 ? 17.137 10.526 -21.581 1.00 76.19 87 GLN A N 1
ATOM 652 C CA . GLN A 1 87 ? 18.005 11.366 -22.411 1.00 76.19 87 GLN A CA 1
ATOM 653 C C . GLN A 1 87 ? 18.259 12.771 -21.834 1.00 76.19 87 GLN A C 1
ATOM 655 O O . GLN A 1 87 ? 19.323 13.334 -22.068 1.00 76.19 87 GLN A O 1
ATOM 660 N N . PHE A 1 88 ? 17.322 13.316 -21.050 1.00 74.88 88 PHE A N 1
ATOM 661 C CA . PHE A 1 88 ? 17.459 14.611 -20.370 1.00 74.88 88 PHE A CA 1
ATOM 662 C C . PHE A 1 88 ? 18.057 14.480 -18.965 1.00 74.88 88 PHE A C 1
ATOM 664 O O . PHE A 1 88 ? 18.769 15.368 -18.505 1.00 74.88 88 PHE A O 1
ATOM 671 N N . LEU A 1 89 ? 17.778 13.371 -18.279 1.00 75.19 89 LEU A N 1
ATOM 672 C CA . LEU A 1 89 ? 18.244 13.102 -16.918 1.00 75.19 89 LEU A CA 1
ATOM 673 C C . LEU A 1 89 ? 19.745 12.770 -16.871 1.00 75.19 89 LEU A C 1
ATOM 675 O O . LEU A 1 89 ? 20.404 13.040 -15.863 1.00 75.19 89 LEU A O 1
ATOM 679 N N . GLY A 1 90 ? 20.301 12.204 -17.950 1.00 80.50 90 GLY A N 1
ATOM 680 C CA . GLY A 1 90 ? 21.737 11.987 -18.130 1.00 80.50 90 GLY A CA 1
ATOM 681 C C . GLY A 1 90 ? 22.397 11.304 -16.926 1.00 80.50 90 GLY A C 1
ATOM 682 O O . GLY A 1 90 ? 22.097 10.163 -16.583 1.00 80.50 90 GLY A O 1
ATOM 683 N N . ARG A 1 91 ? 23.301 12.020 -16.250 1.00 76.25 91 ARG A N 1
ATOM 684 C CA . ARG A 1 91 ? 24.090 11.501 -15.117 1.00 76.25 91 ARG A CA 1
ATOM 685 C C . ARG A 1 91 ? 23.273 11.316 -13.825 1.00 76.25 91 ARG A C 1
ATOM 687 O O . ARG A 1 91 ? 23.700 10.570 -12.948 1.00 76.25 91 ARG A O 1
ATOM 694 N N . PHE A 1 92 ? 22.097 11.943 -13.715 1.00 80.81 92 PHE A N 1
ATOM 695 C CA . PHE A 1 92 ? 21.209 11.827 -12.549 1.00 80.81 92 PHE A CA 1
ATOM 696 C C . PHE A 1 92 ? 20.377 10.543 -12.543 1.00 80.81 92 PHE A C 1
ATOM 698 O O . PHE A 1 92 ? 19.874 10.155 -11.491 1.00 80.81 92 PHE A O 1
ATOM 705 N N . VAL A 1 93 ? 20.273 9.842 -13.676 1.00 84.25 93 VAL A N 1
ATOM 706 C CA . VAL A 1 93 ? 19.503 8.590 -13.796 1.00 84.25 93 VAL A CA 1
ATOM 707 C C . VAL A 1 93 ? 19.992 7.543 -12.800 1.00 84.25 93 VAL A C 1
ATOM 709 O O . VAL A 1 93 ? 19.181 6.896 -12.148 1.00 84.25 93 VAL A O 1
ATOM 712 N N . GLY A 1 94 ? 21.311 7.417 -12.622 1.00 81.75 94 GLY A N 1
ATOM 713 C CA . GLY A 1 94 ? 21.885 6.480 -11.654 1.00 81.75 94 GLY A CA 1
ATOM 714 C C . GLY A 1 94 ? 21.485 6.792 -10.209 1.00 81.75 94 GLY A C 1
ATOM 715 O O . GLY A 1 94 ? 21.161 5.875 -9.462 1.00 81.75 94 GLY A O 1
ATOM 716 N N . ILE A 1 95 ? 21.449 8.077 -9.839 1.00 85.75 95 ILE A N 1
ATOM 717 C CA . ILE A 1 95 ? 21.042 8.539 -8.501 1.00 85.75 95 ILE A CA 1
ATOM 718 C C . ILE A 1 95 ? 19.540 8.317 -8.289 1.00 85.75 95 ILE A C 1
ATOM 720 O O . ILE A 1 95 ? 19.115 7.862 -7.232 1.00 85.75 95 ILE A O 1
ATOM 724 N N . LEU A 1 96 ? 18.720 8.611 -9.298 1.00 85.56 96 LEU A N 1
ATOM 725 C CA . LEU A 1 96 ? 17.282 8.364 -9.222 1.00 85.56 96 LEU A CA 1
ATOM 726 C C . LEU A 1 96 ? 16.972 6.870 -9.122 1.00 85.56 96 LEU A C 1
ATOM 728 O O . LEU A 1 96 ? 16.115 6.491 -8.334 1.00 85.56 96 LEU A O 1
ATOM 732 N N . LEU A 1 97 ? 17.691 6.021 -9.860 1.00 85.81 97 LEU A N 1
ATOM 733 C CA . LEU A 1 97 ? 17.539 4.569 -9.775 1.00 85.81 97 LEU A CA 1
ATOM 734 C C . LEU A 1 97 ? 17.929 4.023 -8.399 1.00 85.81 97 LEU A C 1
ATOM 736 O O . LEU A 1 97 ? 17.235 3.146 -7.890 1.00 85.81 97 LEU A O 1
ATOM 740 N N . THR A 1 98 ? 18.999 4.526 -7.775 1.00 86.06 98 THR A N 1
ATOM 741 C CA . THR A 1 98 ? 19.365 4.098 -6.416 1.00 86.06 98 THR A CA 1
ATOM 742 C C . THR A 1 98 ? 18.348 4.564 -5.381 1.00 86.06 98 THR A C 1
ATOM 744 O O . THR A 1 98 ? 17.945 3.760 -4.543 1.00 86.06 98 THR A O 1
ATOM 747 N N . LEU A 1 99 ? 17.877 5.812 -5.459 1.00 88.62 99 LEU A N 1
ATOM 748 C CA . LEU A 1 99 ? 16.817 6.316 -4.579 1.00 88.62 99 LEU A CA 1
ATOM 749 C C . LEU A 1 99 ? 15.518 5.521 -4.741 1.00 88.62 99 LEU A C 1
ATOM 751 O O . LEU A 1 99 ? 14.940 5.095 -3.744 1.00 88.62 99 LEU A O 1
ATOM 755 N N . LEU A 1 100 ? 15.101 5.257 -5.982 1.00 88.75 100 LEU A N 1
ATOM 756 C CA . LEU A 1 100 ? 13.928 4.438 -6.279 1.00 88.75 100 LEU A CA 1
ATOM 757 C C . LEU A 1 100 ? 14.108 3.006 -5.756 1.00 88.75 100 LEU A C 1
ATOM 759 O O . LEU A 1 100 ? 13.175 2.433 -5.214 1.00 88.75 100 LEU A O 1
ATOM 763 N N . GLY A 1 101 ? 15.305 2.424 -5.869 1.00 86.75 101 GLY A N 1
ATOM 764 C CA . GLY A 1 101 ? 15.593 1.090 -5.334 1.00 86.75 101 GLY A CA 1
ATOM 765 C C . GLY A 1 101 ? 15.458 1.009 -3.809 1.00 86.75 101 GLY A C 1
ATOM 766 O O . GLY A 1 101 ? 14.899 0.041 -3.287 1.00 86.75 101 GLY A O 1
ATOM 767 N N . ILE A 1 102 ? 15.924 2.037 -3.092 1.00 90.94 102 ILE A N 1
ATOM 768 C CA . ILE A 1 102 ? 15.753 2.146 -1.634 1.00 90.94 102 ILE A CA 1
ATOM 769 C C . ILE A 1 102 ? 14.267 2.290 -1.287 1.00 90.94 102 ILE A C 1
ATOM 771 O O . ILE A 1 102 ? 13.769 1.573 -0.418 1.00 90.94 102 ILE A O 1
ATOM 775 N N . ASP A 1 103 ? 13.561 3.173 -1.991 1.00 89.38 103 ASP A N 1
ATOM 776 C CA . ASP A 1 103 ? 12.133 3.430 -1.799 1.00 89.38 103 ASP A CA 1
ATOM 777 C C . ASP A 1 103 ? 11.287 2.168 -2.027 1.00 89.38 103 ASP A C 1
ATOM 779 O O . ASP A 1 103 ? 10.534 1.759 -1.148 1.00 89.38 103 ASP A O 1
ATOM 783 N N . VAL A 1 104 ? 11.513 1.459 -3.139 1.00 88.19 104 VAL A N 1
ATOM 784 C CA . VAL A 1 104 ? 10.868 0.172 -3.447 1.00 88.19 104 VAL A CA 1
ATOM 785 C C . VAL A 1 104 ? 11.106 -0.847 -2.336 1.00 88.19 104 VAL A C 1
ATOM 787 O O . VAL A 1 104 ? 10.186 -1.574 -1.966 1.00 88.19 104 VAL A O 1
ATOM 790 N N . THR A 1 105 ? 12.318 -0.902 -1.779 1.00 88.94 105 THR A N 1
ATOM 791 C CA . THR A 1 105 ? 12.641 -1.828 -0.684 1.00 88.94 105 THR A CA 1
ATOM 792 C C . THR A 1 105 ? 11.858 -1.481 0.583 1.00 88.94 105 THR A C 1
ATOM 794 O O . THR A 1 105 ? 11.279 -2.367 1.214 1.00 88.94 105 THR A O 1
ATOM 797 N N . LEU A 1 106 ? 11.794 -0.197 0.942 1.00 90.00 106 LEU A N 1
ATOM 798 C CA . LEU A 1 106 ? 11.025 0.282 2.090 1.00 90.00 106 LEU A CA 1
ATOM 799 C C . LEU A 1 106 ? 9.528 -0.004 1.911 1.00 90.00 106 LEU A C 1
ATOM 801 O O . LEU A 1 106 ? 8.894 -0.567 2.807 1.00 90.00 106 LEU A O 1
ATOM 805 N N . THR A 1 107 ? 8.982 0.315 0.740 1.00 88.31 107 THR A N 1
ATOM 806 C CA . THR A 1 107 ? 7.580 0.065 0.393 1.00 88.31 107 THR A CA 1
ATOM 807 C C . THR A 1 107 ? 7.269 -1.430 0.392 1.00 88.31 107 THR A C 1
ATOM 809 O O . THR A 1 107 ? 6.232 -1.836 0.911 1.00 88.31 107 THR A O 1
ATOM 812 N N . PHE A 1 108 ? 8.183 -2.279 -0.084 1.00 87.81 108 PHE A N 1
ATOM 813 C CA . PHE A 1 108 ? 8.028 -3.732 -0.027 1.00 87.81 108 PHE A CA 1
ATOM 814 C C . PHE A 1 108 ? 7.970 -4.262 1.411 1.00 87.81 108 PHE A C 1
ATOM 816 O O . PHE A 1 108 ? 7.069 -5.034 1.740 1.00 87.81 108 PHE A O 1
ATOM 823 N N . ILE A 1 109 ? 8.878 -3.825 2.292 1.00 91.12 109 ILE A N 1
ATOM 824 C CA . ILE A 1 109 ? 8.850 -4.201 3.718 1.00 91.12 109 ILE A CA 1
ATOM 825 C C . ILE A 1 109 ? 7.527 -3.764 4.355 1.00 91.12 109 ILE A C 1
ATOM 827 O O . ILE A 1 109 ? 6.911 -4.526 5.102 1.00 91.12 109 ILE A O 1
ATOM 831 N N . PHE A 1 110 ? 7.062 -2.560 4.029 1.00 86.50 110 PHE A N 1
ATOM 832 C CA . PHE A 1 110 ? 5.799 -2.045 4.536 1.00 86.50 110 PHE A CA 1
ATOM 833 C C . PHE A 1 110 ? 4.588 -2.858 4.045 1.00 86.50 110 PHE A C 1
ATOM 835 O O . PHE A 1 110 ? 3.712 -3.206 4.838 1.00 86.50 110 PHE A O 1
ATOM 842 N N . VAL A 1 111 ? 4.547 -3.225 2.761 1.00 86.44 111 VAL A N 1
ATOM 843 C CA . VAL A 1 111 ? 3.500 -4.102 2.208 1.00 86.44 111 VAL A CA 1
ATOM 844 C C . VAL A 1 111 ? 3.536 -5.478 2.871 1.00 86.44 111 VAL A C 1
ATOM 846 O O . VAL A 1 111 ? 2.484 -5.991 3.244 1.00 86.44 111 VAL A O 1
ATOM 849 N N . CYS A 1 112 ? 4.721 -6.054 3.092 1.00 90.56 112 CYS A N 1
ATOM 850 C CA . CYS A 1 112 ? 4.874 -7.305 3.836 1.00 90.56 112 CYS A CA 1
ATOM 851 C C . CYS A 1 112 ? 4.328 -7.191 5.265 1.00 90.56 112 CYS A C 1
ATOM 853 O O . CYS A 1 112 ? 3.648 -8.101 5.733 1.00 90.56 112 CYS A O 1
ATOM 855 N N . TYR A 1 113 ? 4.566 -6.066 5.943 1.00 89.00 113 TYR A N 1
ATOM 856 C CA . TYR A 1 113 ? 4.001 -5.797 7.266 1.00 89.00 113 TYR A CA 1
ATOM 857 C C . TYR A 1 113 ? 2.466 -5.711 7.238 1.00 89.00 113 TYR A C 1
ATOM 859 O O . TYR A 1 113 ? 1.802 -6.319 8.081 1.00 89.00 113 TYR A O 1
ATOM 867 N N . LEU A 1 114 ? 1.883 -5.014 6.256 1.00 85.31 114 LEU A N 1
ATOM 868 C CA . LEU A 1 114 ? 0.427 -4.965 6.085 1.00 85.31 114 LEU A CA 1
ATOM 869 C C . LEU A 1 114 ? -0.163 -6.343 5.785 1.00 85.31 114 LEU A C 1
ATOM 871 O O . LEU A 1 114 ? -1.172 -6.719 6.375 1.00 85.31 114 LEU A O 1
ATOM 875 N N . PHE A 1 115 ? 0.476 -7.102 4.898 1.00 88.00 115 PHE A N 1
ATOM 876 C CA . PHE A 1 115 ? 0.058 -8.456 4.557 1.00 88.00 115 PHE A CA 1
ATOM 877 C C . PHE A 1 115 ? 0.112 -9.376 5.778 1.00 88.00 115 PHE A C 1
ATOM 879 O O . PHE A 1 115 ? -0.839 -10.104 6.048 1.00 88.00 115 PHE A O 1
ATOM 886 N N . TYR A 1 116 ? 1.180 -9.287 6.569 1.00 89.81 116 TYR A N 1
ATOM 887 C CA . TYR A 1 116 ? 1.307 -10.008 7.831 1.00 89.81 116 TYR A CA 1
ATOM 888 C C . TYR A 1 116 ? 0.196 -9.632 8.820 1.00 89.81 116 TYR A C 1
ATOM 890 O O . TYR A 1 116 ? -0.442 -10.509 9.401 1.00 89.81 116 TYR A O 1
ATOM 898 N N . SER A 1 117 ? -0.096 -8.337 8.973 1.00 86.81 117 SER A N 1
ATOM 899 C CA . SER A 1 117 ? -1.199 -7.869 9.820 1.00 86.81 117 SER A CA 1
ATOM 900 C C . SER A 1 117 ? -2.557 -8.383 9.334 1.00 86.81 117 SER A C 1
ATOM 902 O O . SER A 1 117 ? -3.369 -8.830 10.143 1.00 86.81 117 SER A O 1
ATOM 904 N N . PHE A 1 118 ? -2.788 -8.382 8.020 1.00 87.19 118 PHE A N 1
ATOM 905 C CA . PHE A 1 118 ? -4.000 -8.923 7.412 1.00 87.19 118 PHE A CA 1
ATOM 906 C C . PHE A 1 118 ? -4.139 -10.430 7.656 1.00 87.19 118 PHE A C 1
ATOM 908 O O . PHE A 1 118 ? -5.201 -10.876 8.085 1.00 87.19 118 PHE A O 1
ATOM 915 N N . LEU A 1 119 ? -3.067 -11.210 7.475 1.00 89.25 119 LEU A N 1
ATOM 916 C CA . LEU A 1 119 ? -3.071 -12.641 7.791 1.00 89.25 119 LEU A CA 1
ATOM 917 C C . LEU A 1 119 ? -3.487 -12.890 9.244 1.00 89.25 119 LEU A C 1
ATOM 919 O O . LEU A 1 119 ? -4.348 -13.730 9.496 1.00 89.25 119 LEU A O 1
ATOM 923 N N . TYR A 1 120 ? -2.960 -12.110 10.189 1.00 85.06 120 TYR A N 1
ATOM 924 C CA . TYR A 1 120 ? -3.359 -12.190 11.597 1.00 85.06 120 TYR A CA 1
ATOM 925 C C . TYR A 1 120 ? -4.836 -11.871 11.844 1.00 85.06 120 TYR A C 1
ATOM 927 O O . TYR A 1 120 ? -5.418 -12.382 12.796 1.00 85.06 120 TYR A O 1
ATOM 935 N N . GLN A 1 121 ? -5.458 -11.030 11.018 1.00 82.81 121 GLN A N 1
ATOM 936 C CA . GLN A 1 121 ? -6.882 -10.721 11.148 1.00 82.81 121 GLN A CA 1
ATOM 937 C C . GLN A 1 121 ? -7.791 -11.824 10.600 1.00 82.81 121 GLN A C 1
ATOM 939 O O . GLN A 1 121 ? -8.928 -11.919 11.069 1.00 82.81 121 GLN A O 1
ATOM 944 N N . VAL A 1 122 ? -7.308 -12.592 9.615 1.00 84.81 122 VAL A N 1
ATOM 945 C CA . VAL A 1 122 ? -8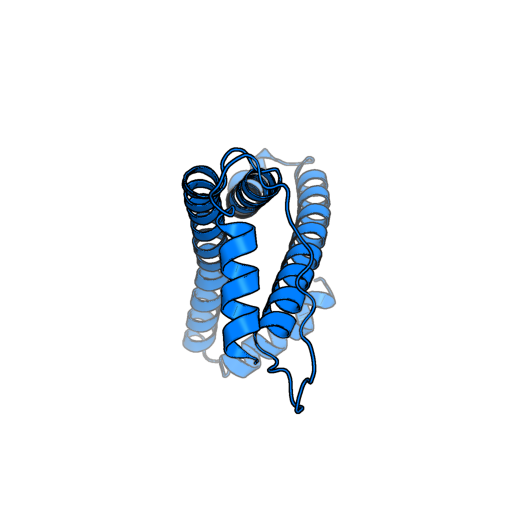.049 -13.667 8.933 1.00 84.81 122 VAL A CA 1
ATOM 946 C C . VAL A 1 122 ? -7.939 -14.994 9.675 1.00 84.81 122 VAL A C 1
ATOM 948 O O . VAL A 1 122 ? -8.882 -15.779 9.636 1.00 84.81 122 VAL A O 1
ATOM 951 N N . VAL A 1 123 ? -6.813 -15.268 10.340 1.00 83.12 123 VAL A N 1
ATOM 952 C CA . VAL A 1 123 ? -6.640 -16.506 11.110 1.00 83.12 123 VAL A CA 1
ATOM 953 C C . VAL A 1 123 ? -7.614 -16.499 12.298 1.00 83.12 123 VAL A C 1
ATOM 955 O O . VAL A 1 123 ? -7.452 -15.679 13.204 1.00 83.12 123 VAL A O 1
ATOM 958 N N . PRO A 1 124 ? -8.620 -17.396 12.325 1.00 74.00 124 PRO A N 1
ATOM 959 C CA . PRO A 1 124 ? -9.581 -17.435 13.414 1.00 74.00 124 PRO A CA 1
ATOM 960 C C . PRO A 1 124 ? -8.922 -17.992 14.675 1.00 74.00 124 PRO A C 1
ATOM 962 O O . PRO A 1 124 ? -8.128 -18.938 14.617 1.00 74.00 124 PRO A O 1
ATOM 965 N N . ILE A 1 125 ? -9.291 -17.437 15.827 1.00 73.88 125 ILE A N 1
ATOM 966 C CA . ILE A 1 125 ? -8.915 -17.992 17.127 1.00 73.88 125 ILE A CA 1
ATOM 967 C C . ILE A 1 125 ? -9.653 -19.328 17.277 1.00 73.88 125 ILE A C 1
ATOM 969 O O . ILE A 1 125 ? -10.879 -19.368 17.309 1.00 73.88 125 ILE A O 1
ATOM 973 N N . LYS A 1 126 ? -8.914 -20.442 17.315 1.00 67.62 126 LYS A N 1
ATOM 974 C CA . LYS A 1 126 ? -9.478 -21.780 17.533 1.00 67.62 126 LYS A CA 1
ATOM 975 C C . LYS A 1 126 ? -9.279 -22.179 18.994 1.00 67.62 126 LYS A C 1
ATOM 977 O O . LYS A 1 126 ? -8.171 -22.543 19.375 1.00 67.62 126 LYS A O 1
ATOM 982 N N . GLY A 1 127 ? -10.344 -22.123 19.788 1.00 72.56 127 GLY A N 1
ATOM 983 C CA . GLY A 1 127 ? -10.371 -22.599 21.173 1.00 72.56 127 GLY A CA 1
ATOM 984 C C . GLY A 1 127 ? -11.519 -21.977 21.966 1.00 72.56 127 GLY A C 1
ATOM 985 O O . GLY A 1 127 ? -11.931 -20.866 21.656 1.00 72.56 127 GLY A O 1
ATOM 986 N N . ASN A 1 128 ? -12.022 -22.686 22.981 1.00 76.12 128 ASN A N 1
ATOM 987 C CA . ASN A 1 128 ? -12.937 -22.097 23.960 1.00 76.12 128 ASN A CA 1
ATOM 988 C C . ASN A 1 128 ? -12.126 -21.120 24.816 1.00 76.12 128 ASN A C 1
ATOM 990 O O . ASN A 1 128 ? -11.175 -21.536 25.480 1.00 76.12 128 ASN A O 1
ATOM 994 N N . VAL A 1 129 ? -12.450 -19.831 24.744 1.00 80.69 129 VAL A N 1
ATOM 995 C CA . VAL A 1 129 ? -11.739 -18.784 25.480 1.00 80.69 129 VAL A CA 1
ATOM 996 C C . VAL A 1 129 ? -12.596 -18.375 26.673 1.00 80.69 129 VAL A C 1
ATOM 998 O O . VAL A 1 129 ? -13.668 -17.815 26.486 1.00 80.69 129 VAL A O 1
ATOM 1001 N N . ASP A 1 130 ? -12.132 -18.630 27.898 1.00 86.44 130 ASP A N 1
ATOM 1002 C CA . ASP A 1 130 ? -12.907 -18.285 29.102 1.00 86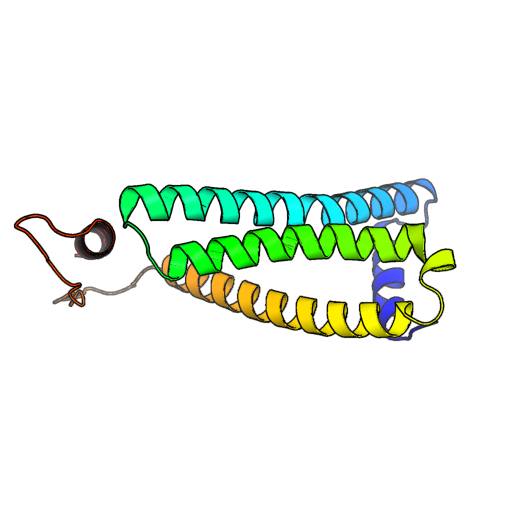.44 130 ASP A CA 1
ATOM 1003 C C . ASP A 1 130 ? -13.027 -16.761 29.303 1.00 86.44 130 ASP A C 1
ATOM 1005 O O . ASP A 1 130 ? -14.020 -16.270 29.836 1.00 86.44 130 ASP A O 1
ATOM 1009 N N . TYR A 1 131 ? -12.015 -16.000 28.859 1.00 87.00 131 TYR A N 1
ATOM 1010 C CA . TYR A 1 131 ? -11.960 -14.543 28.989 1.00 87.00 131 TYR A CA 1
ATOM 1011 C C . TYR A 1 131 ? -11.218 -13.890 27.818 1.00 87.00 131 TYR A C 1
ATOM 1013 O O . TYR A 1 131 ? -10.103 -14.287 27.477 1.00 87.00 131 TYR A O 1
ATOM 1021 N N . ILE A 1 132 ? -11.786 -12.816 27.262 1.00 89.12 132 ILE A N 1
ATOM 1022 C CA . ILE A 1 132 ? -11.139 -11.980 26.243 1.00 89.12 132 ILE A CA 1
ATOM 1023 C C . ILE A 1 132 ? -10.797 -10.619 26.856 1.00 89.12 132 ILE A C 1
ATOM 1025 O O . ILE A 1 132 ? -11.678 -9.851 27.238 1.00 89.12 132 ILE A O 1
ATOM 1029 N N . ILE A 1 133 ? -9.502 -10.299 26.938 1.00 89.62 133 ILE A N 1
ATOM 1030 C CA . ILE A 1 133 ? -9.023 -9.008 27.451 1.00 89.62 133 ILE A CA 1
ATOM 1031 C C . ILE A 1 133 ? -8.809 -8.050 26.278 1.00 89.62 133 ILE A C 1
ATOM 1033 O O . ILE A 1 133 ? -7.854 -8.179 25.510 1.00 89.62 133 ILE A O 1
ATOM 1037 N N . VAL A 1 134 ? -9.678 -7.045 26.158 1.00 89.81 134 VAL A N 1
ATOM 1038 C CA . VAL A 1 134 ? -9.522 -5.964 25.176 1.00 89.81 134 VAL A CA 1
ATOM 1039 C C . VAL A 1 134 ? -8.757 -4.808 25.811 1.00 89.81 134 VAL A C 1
ATOM 1041 O O . VAL A 1 134 ? -9.221 -4.193 26.769 1.00 89.81 134 VAL A O 1
ATOM 1044 N N . LEU A 1 135 ? -7.579 -4.484 25.265 1.00 87.06 135 LEU A N 1
ATOM 1045 C CA . LEU A 1 135 ? -6.806 -3.331 25.727 1.00 87.06 135 LEU A CA 1
ATOM 1046 C C . LEU A 1 135 ? -7.613 -2.044 25.507 1.00 87.06 135 LEU A C 1
ATOM 1048 O O . LEU A 1 135 ? -8.035 -1.764 24.380 1.00 87.06 135 LEU A O 1
ATOM 1052 N N . GLY A 1 136 ? -7.774 -1.254 26.567 1.00 84.06 136 GLY A N 1
ATOM 1053 C CA . GLY A 1 136 ? -8.473 0.023 26.502 1.00 84.06 136 GLY A CA 1
ATOM 1054 C C . GLY A 1 136 ? -7.841 1.004 25.509 1.00 84.06 136 GLY A C 1
ATOM 1055 O O . GLY A 1 136 ? -6.688 0.873 25.091 1.00 84.06 136 GLY A O 1
ATOM 1056 N N . ALA A 1 137 ? -8.615 2.016 25.141 1.00 81.12 137 ALA A N 1
ATOM 1057 C CA . ALA A 1 137 ? -8.141 3.217 24.465 1.00 81.12 137 ALA A CA 1
ATOM 1058 C C . ALA A 1 137 ? -8.581 4.431 25.291 1.00 81.12 137 ALA A C 1
ATOM 1060 O O . ALA A 1 137 ? -9.462 4.307 26.137 1.00 81.12 137 ALA A O 1
ATOM 1061 N N . GLY A 1 138 ? -7.989 5.605 25.063 1.00 75.12 138 GLY A N 1
ATOM 1062 C CA . GLY A 1 138 ? -8.427 6.821 25.750 1.00 75.12 138 GLY A CA 1
ATOM 1063 C C . GLY A 1 138 ? -9.914 7.094 25.494 1.00 75.12 138 GLY A C 1
ATOM 1064 O O . GLY A 1 138 ? -10.311 7.315 24.349 1.00 75.12 138 GLY A O 1
ATOM 1065 N N . VAL A 1 139 ? -10.724 7.081 26.554 1.00 79.69 139 VAL A N 1
ATOM 1066 C CA . VAL A 1 139 ? -12.157 7.398 26.515 1.00 79.69 139 VAL A CA 1
ATOM 1067 C C . VAL A 1 139 ? -12.320 8.830 27.022 1.00 79.69 139 VAL A C 1
ATOM 1069 O O . VAL A 1 139 ? -12.058 9.122 28.183 1.00 79.69 139 VAL A O 1
ATOM 1072 N N . ARG A 1 140 ? -12.654 9.757 26.117 1.00 69.12 140 ARG A N 1
ATOM 1073 C CA . ARG A 1 140 ? -12.747 11.201 26.413 1.00 69.12 140 ARG A CA 1
ATOM 1074 C C . ARG A 1 140 ? -14.145 11.660 26.845 1.00 69.12 140 ARG A C 1
ATOM 1076 O O . ARG A 1 140 ? -14.288 12.799 27.269 1.00 69.12 140 ARG A O 1
ATOM 1083 N N . SER A 1 141 ? -15.162 10.819 26.687 1.00 76.12 141 SER A N 1
ATOM 1084 C CA . SER A 1 141 ? -16.575 11.117 26.960 1.00 76.12 141 SER A CA 1
ATOM 1085 C C . SER A 1 141 ? -17.312 9.813 27.301 1.00 76.12 141 SER A C 1
ATOM 1087 O O . SER A 1 141 ? -16.680 8.772 27.416 1.00 76.12 141 SER A O 1
ATOM 1089 N N . GLU A 1 142 ? -18.637 9.833 27.422 1.00 81.62 142 GLU A N 1
ATOM 1090 C CA . GLU A 1 142 ? -19.459 8.645 27.713 1.00 81.62 142 GLU A CA 1
ATOM 1091 C C . GLU A 1 142 ? -19.535 7.645 26.545 1.00 81.62 142 GLU A C 1
ATOM 1093 O O . GLU A 1 142 ? -20.044 6.537 26.691 1.00 81.62 142 GLU A O 1
ATOM 1098 N N . THR A 1 143 ? -19.009 8.015 25.374 1.00 80.69 143 THR A N 1
ATOM 1099 C CA . THR A 1 143 ? -18.979 7.165 24.180 1.00 80.69 143 THR A CA 1
ATOM 1100 C C . THR A 1 143 ? -17.575 6.627 23.915 1.00 80.69 143 THR A C 1
ATOM 1102 O O . THR A 1 143 ? -16.574 7.350 23.960 1.00 80.69 143 THR A O 1
ATOM 1105 N N . VAL A 1 144 ? -17.495 5.328 23.618 1.00 85.06 144 VAL A N 1
ATOM 1106 C CA . VAL A 1 144 ? -16.249 4.682 23.193 1.00 85.06 144 VAL A CA 1
ATOM 1107 C C . VAL A 1 144 ? -15.821 5.204 21.820 1.00 85.06 144 VAL A C 1
ATOM 1109 O O . VAL A 1 144 ? -16.650 5.453 20.944 1.00 85.06 144 VAL A O 1
ATOM 1112 N N . THR A 1 145 ? -14.513 5.359 21.606 1.00 83.06 145 THR A N 1
ATOM 1113 C CA . THR A 1 145 ? -13.994 5.749 20.289 1.00 83.06 145 THR A CA 1
ATOM 1114 C C . THR A 1 145 ? -14.283 4.650 19.259 1.00 83.06 145 THR A C 1
ATOM 1116 O O . THR A 1 145 ? -14.307 3.472 19.627 1.00 83.06 145 THR A O 1
ATOM 1119 N N . PRO A 1 146 ? -14.457 4.978 17.964 1.00 80.38 146 PRO A N 1
ATOM 1120 C CA . PRO A 1 146 ? -14.712 3.969 16.931 1.00 80.38 146 PRO A CA 1
ATOM 1121 C C . PRO A 1 146 ? -13.665 2.849 16.893 1.00 80.38 146 PRO A C 1
ATOM 1123 O O . PRO A 1 146 ? -14.012 1.690 16.676 1.00 80.38 146 PRO A O 1
ATOM 1126 N N . LEU A 1 147 ? -12.405 3.178 17.199 1.00 80.19 147 LEU A N 1
ATOM 1127 C CA . LEU A 1 147 ? -11.313 2.214 17.308 1.00 80.19 147 LEU A CA 1
ATOM 1128 C C . LEU A 1 147 ? -11.529 1.214 18.456 1.00 80.19 147 LEU A C 1
ATOM 1130 O O . LEU A 1 147 ? -11.326 0.015 18.276 1.00 80.19 147 LEU A O 1
ATOM 1134 N N . LEU A 1 148 ? -11.942 1.686 19.640 1.00 87.06 148 LEU A N 1
ATOM 1135 C CA . LEU A 1 148 ? -12.237 0.804 20.772 1.00 87.06 148 LEU A CA 1
ATOM 1136 C C . LEU A 1 148 ? -13.505 -0.012 20.518 1.00 87.06 148 LEU A C 1
ATOM 1138 O O . LEU A 1 148 ? -13.519 -1.205 20.809 1.00 87.06 148 LEU A O 1
ATOM 1142 N N . LYS A 1 149 ? -14.526 0.608 19.915 1.00 87.88 149 LYS A N 1
ATOM 1143 C CA . LYS A 1 149 ? -15.763 -0.068 19.521 1.00 87.88 149 LYS A CA 1
ATOM 1144 C C . LYS A 1 149 ? -15.475 -1.274 18.626 1.00 87.88 149 LYS A C 1
ATOM 1146 O O . LYS A 1 149 ? 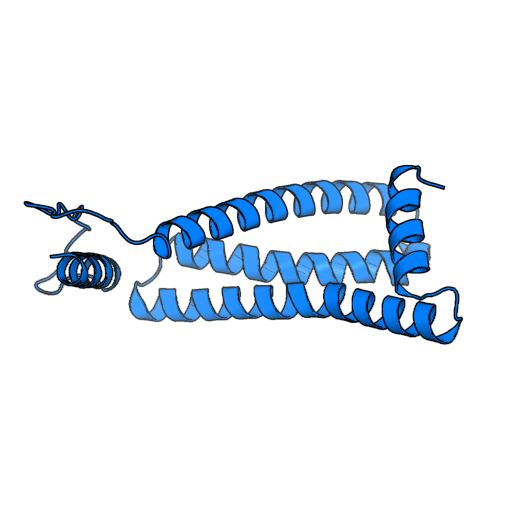-15.873 -2.375 18.972 1.00 87.88 149 LYS A O 1
ATOM 1151 N N . GLY A 1 150 ? -14.696 -1.104 17.556 1.00 85.62 150 GLY A N 1
ATOM 1152 C CA . GLY A 1 150 ? -14.368 -2.215 16.654 1.00 85.62 150 GLY A CA 1
ATOM 1153 C C . GLY A 1 150 ? -13.605 -3.363 17.331 1.00 85.62 150 GLY A C 1
ATOM 1154 O O . GLY A 1 150 ? -13.772 -4.522 16.959 1.00 85.62 150 GLY A O 1
ATOM 1155 N N . ARG A 1 151 ? -12.790 -3.068 18.353 1.00 89.00 151 ARG A N 1
ATOM 1156 C CA . ARG A 1 151 ? -12.080 -4.099 19.132 1.00 89.00 151 ARG A CA 1
ATOM 1157 C C . ARG A 1 151 ? -13.016 -4.853 20.076 1.00 89.00 151 ARG A C 1
ATOM 1159 O O . ARG A 1 151 ? -12.847 -6.057 20.233 1.00 89.00 151 ARG A O 1
ATOM 1166 N N . LEU A 1 152 ? -13.976 -4.156 20.683 1.00 90.75 152 LEU A N 1
ATOM 1167 C CA . LEU A 1 152 ? -15.009 -4.761 21.527 1.00 90.75 152 LEU A CA 1
ATOM 1168 C C . LEU A 1 152 ? -15.970 -5.617 20.698 1.00 90.75 152 LEU A C 1
ATOM 1170 O O . LEU A 1 152 ? -16.219 -6.756 21.071 1.00 90.75 152 LEU A O 1
ATOM 1174 N N . ASP A 1 153 ? -16.427 -5.113 19.551 1.00 90.75 153 ASP A N 1
ATOM 1175 C CA . ASP A 1 153 ? -17.309 -5.849 18.639 1.00 90.75 153 ASP A CA 1
ATOM 1176 C C . ASP A 1 153 ? -16.646 -7.161 18.185 1.00 90.75 153 ASP A C 1
ATOM 1178 O O . ASP A 1 153 ? -17.258 -8.224 18.244 1.00 90.75 153 ASP A O 1
ATOM 1182 N N . LYS A 1 154 ? -15.355 -7.118 17.824 1.00 87.00 154 LYS A N 1
ATOM 1183 C CA . LYS A 1 154 ? -14.602 -8.325 17.450 1.00 87.00 154 LYS A CA 1
ATOM 1184 C C . LYS A 1 154 ? -14.379 -9.276 18.630 1.00 87.00 154 LYS A C 1
ATOM 1186 O O . LYS A 1 154 ? -14.342 -10.479 18.430 1.00 87.00 154 LYS A O 1
ATOM 1191 N N . ALA A 1 155 ? -14.229 -8.767 19.853 1.00 87.88 155 ALA A N 1
ATOM 1192 C CA . ALA A 1 155 ? -14.151 -9.614 21.044 1.00 87.88 155 ALA A CA 1
ATOM 1193 C C . ALA A 1 155 ? -15.483 -10.319 21.335 1.00 87.88 155 ALA A C 1
ATOM 1195 O O . ALA A 1 155 ? -15.469 -11.496 21.669 1.00 87.88 155 ALA A O 1
ATOM 1196 N N . LEU A 1 156 ? -16.612 -9.626 21.155 1.00 87.31 156 LEU A N 1
ATOM 1197 C CA . LEU A 1 156 ? -17.951 -10.206 21.286 1.00 87.31 156 LEU A CA 1
ATOM 1198 C C . LEU A 1 156 ? -18.235 -11.277 20.224 1.00 87.31 156 LEU A C 1
ATOM 1200 O O . LEU A 1 156 ? -18.981 -12.200 20.502 1.00 87.31 156 LEU A O 1
ATOM 1204 N N . GLU A 1 157 ? -17.649 -11.173 19.029 1.00 87.06 157 GLU A N 1
ATOM 1205 C CA . GLU A 1 157 ? -17.763 -12.205 17.983 1.00 87.06 157 GLU A CA 1
ATOM 1206 C C . GLU A 1 157 ? -17.050 -13.520 18.357 1.00 87.06 157 GLU A C 1
ATOM 1208 O O . GLU A 1 157 ? -17.447 -14.589 17.899 1.00 87.06 157 GLU A O 1
ATOM 1213 N N . TYR A 1 158 ? -15.997 -13.447 19.178 1.00 82.44 158 TYR A N 1
ATOM 1214 C CA . TYR A 1 158 ? -15.210 -14.608 19.611 1.00 82.44 158 TYR A CA 1
ATOM 1215 C C . TYR A 1 158 ? -15.636 -15.194 20.965 1.00 82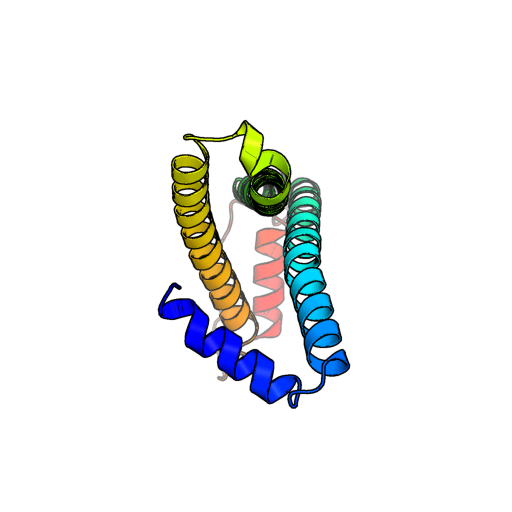.44 158 TYR A C 1
ATOM 1217 O O . TYR A 1 158 ? -15.102 -16.239 21.340 1.00 82.44 158 TYR A O 1
ATOM 1225 N N . TYR A 1 159 ? -16.523 -14.516 21.699 1.00 77.06 159 TYR A N 1
ATOM 1226 C CA . TYR A 1 159 ? -17.077 -14.977 22.975 1.00 77.06 159 TYR A CA 1
ATOM 1227 C C . TYR A 1 159 ? -18.350 -15.795 22.744 1.00 77.06 159 TYR A C 1
ATOM 1229 O O . TYR A 1 159 ? -18.437 -16.911 23.298 1.00 77.06 159 TYR A O 1
#

pLDDT: mean 82.11, std 7.69, range [50.78, 92.62]